Protein AF-A0A820VWC3-F1 (afdb_monomer_lite)

Foldseek 3Di:
DVVVVVVCVVPDDPPDDDDDDDDPPLQLAAALVLLLVLVVVVCVVVVHQADPPHGVVVVSVVSSVQSQADWDADPNDIDTRNHGHDPVDPSSVVSSVSSCVVVVVVVVVVVVVVD

Secondary structure (DSSP, 8-state):
-HHHHHHHHHH--TTPPP-----TTHHHHS-HHHHHHHHHHHHHHTT-SEETTEEHHHHHHHHHHHHHT-EEEETTEEEE--SS--TT-HHHHHHHHHHHHHHHHHHHHHHHHH-

pLDDT: mean 91.63, std 7.6, range [56.19, 97.81]

Radius of gyration: 18.84 Å; chains: 1; bounding box: 47×35×47 Å

Organism: NCBI:txid392030

Structure (mmCIF, N/CA/C/O backbone):
data_AF-A0A820VWC3-F1
#
_entry.id   AF-A0A820VWC3-F1
#
loop_
_atom_site.group_PDB
_atom_site.id
_atom_site.type_symbol
_atom_site.label_atom_id
_atom_site.label_alt_id
_atom_site.label_comp_id
_atom_site.label_asym_id
_atom_site.label_entity_id
_atom_site.label_seq_id
_atom_site.pdbx_PDB_ins_code
_atom_site.Cartn_x
_atom_site.Cartn_y
_atom_site.Cartn_z
_atom_site.occupancy
_atom_site.B_iso_or_equiv
_atom_site.auth_seq_id
_atom_site.auth_comp_id
_atom_site.auth_asym_id
_atom_site.auth_atom_id
_atom_site.pdbx_PDB_model_num
ATOM 1 N N . MET A 1 1 ? 0.876 7.056 -27.307 1.00 56.19 1 MET A N 1
ATOM 2 C CA . MET A 1 1 ? 1.039 6.022 -28.356 1.00 56.19 1 MET A CA 1
ATOM 3 C C . MET A 1 1 ? 2.299 6.211 -29.202 1.00 56.19 1 MET A C 1
ATOM 5 O O . MET A 1 1 ? 3.112 5.302 -29.174 1.00 56.19 1 MET A O 1
ATOM 9 N N . LYS A 1 2 ? 2.537 7.357 -29.870 1.00 59.84 2 LYS A N 1
ATOM 10 C CA . LYS A 1 2 ? 3.776 7.579 -30.661 1.00 59.84 2 LYS A CA 1
ATOM 11 C C . LYS A 1 2 ? 5.086 7.350 -29.885 1.00 59.84 2 LYS A C 1
ATOM 13 O O . LYS A 1 2 ? 5.956 6.649 -30.374 1.00 59.84 2 LYS A O 1
ATOM 18 N N . GLN A 1 3 ? 5.169 7.830 -28.643 1.00 72.31 3 GLN A N 1
ATOM 19 C CA . GLN A 1 3 ? 6.372 7.675 -27.809 1.00 72.31 3 GLN A CA 1
ATOM 20 C C . GLN A 1 3 ? 6.704 6.218 -27.443 1.00 72.31 3 GLN A C 1
ATOM 22 O O . GLN A 1 3 ? 7.870 5.867 -27.339 1.00 72.31 3 GLN A O 1
ATOM 27 N N . VAL A 1 4 ? 5.697 5.356 -27.264 1.00 75.75 4 VAL A N 1
ATOM 28 C CA . VAL A 1 4 ? 5.928 3.936 -26.935 1.00 75.75 4 VAL A CA 1
ATOM 29 C C . VAL A 1 4 ? 6.440 3.186 -28.162 1.00 75.75 4 VAL A C 1
ATOM 31 O O . VAL A 1 4 ? 7.335 2.357 -28.043 1.00 75.75 4 VAL A O 1
ATOM 34 N N . TYR A 1 5 ? 5.917 3.522 -29.343 1.00 76.25 5 TYR A N 1
ATOM 35 C CA . TYR A 1 5 ? 6.396 2.971 -30.607 1.00 76.25 5 TYR A CA 1
ATOM 36 C C . TYR A 1 5 ? 7.856 3.367 -30.872 1.00 76.25 5 TYR A C 1
ATOM 38 O O . TYR A 1 5 ? 8.693 2.493 -31.072 1.00 76.25 5 TYR A O 1
ATOM 46 N N . GLU A 1 6 ? 8.187 4.657 -30.772 1.00 83.38 6 GLU A N 1
ATOM 47 C CA . GLU A 1 6 ? 9.564 5.159 -30.935 1.00 83.38 6 GLU A CA 1
ATOM 48 C C . GLU A 1 6 ? 10.537 4.589 -29.890 1.00 83.38 6 GLU A C 1
ATOM 50 O O . GLU A 1 6 ? 11.698 4.323 -30.190 1.00 83.38 6 GLU A O 1
ATOM 55 N N . TRP A 1 7 ? 10.075 4.358 -28.658 1.00 84.50 7 TRP A N 1
ATOM 56 C CA . TRP A 1 7 ? 10.880 3.670 -27.652 1.00 84.50 7 TRP A CA 1
ATOM 57 C C . TRP A 1 7 ? 11.116 2.204 -28.041 1.00 84.50 7 TRP A C 1
ATOM 59 O O . TRP A 1 7 ? 12.238 1.710 -27.937 1.00 84.50 7 TRP A O 1
ATOM 69 N N . SER A 1 8 ? 10.086 1.516 -28.543 1.00 83.50 8 SER A N 1
ATOM 70 C CA . SER A 1 8 ? 10.167 0.089 -28.867 1.00 83.50 8 SER A CA 1
ATOM 71 C C . SER A 1 8 ? 11.172 -0.229 -29.975 1.00 83.50 8 SER A C 1
ATOM 73 O O . SER A 1 8 ? 11.884 -1.225 -29.865 1.00 83.50 8 SER A O 1
ATOM 75 N N . THR A 1 9 ? 11.313 0.646 -30.980 1.00 81.81 9 THR A N 1
ATOM 76 C CA . THR A 1 9 ? 12.218 0.420 -32.121 1.00 81.81 9 THR A CA 1
ATOM 77 C C . THR A 1 9 ? 13.690 0.347 -31.722 1.00 81.81 9 THR A C 1
ATOM 79 O O . THR A 1 9 ? 14.475 -0.263 -32.437 1.00 81.81 9 THR A O 1
ATOM 82 N N . ASN A 1 10 ? 14.067 0.954 -30.590 1.00 85.06 10 ASN A N 1
ATOM 83 C CA . ASN A 1 10 ? 15.453 0.994 -30.113 1.00 85.06 10 ASN A CA 1
ATOM 84 C C . ASN A 1 10 ? 15.713 0.103 -28.887 1.00 85.06 10 ASN A C 1
ATOM 86 O O . ASN A 1 10 ? 16.867 -0.057 -28.500 1.00 85.06 10 ASN A O 1
ATOM 90 N N . ASN A 1 11 ? 14.669 -0.432 -28.240 1.00 84.50 11 ASN A N 1
ATOM 91 C CA . ASN A 1 11 ? 14.794 -1.099 -26.935 1.00 84.50 11 ASN A CA 1
ATOM 92 C C . ASN A 1 11 ? 14.288 -2.549 -26.914 1.00 84.50 11 ASN A C 1
ATOM 94 O O . ASN A 1 11 ? 14.528 -3.248 -25.929 1.00 84.50 11 ASN A O 1
ATOM 98 N N . LEU A 1 12 ? 13.599 -3.017 -27.960 1.00 88.44 12 LEU A N 1
ATOM 99 C CA . LEU A 1 12 ? 13.106 -4.392 -28.038 1.00 88.44 12 LEU A CA 1
ATOM 100 C C . LEU A 1 12 ? 13.933 -5.216 -29.030 1.00 88.44 12 LEU A C 1
ATOM 102 O O . LEU A 1 12 ? 14.246 -4.763 -30.127 1.00 88.44 12 LEU A O 1
ATOM 106 N N . ARG A 1 13 ? 14.267 -6.444 -28.632 1.00 88.69 13 ARG A N 1
ATOM 107 C CA . ARG A 1 13 ? 14.838 -7.483 -29.506 1.00 88.69 13 ARG A CA 1
ATOM 108 C C . ARG A 1 13 ? 13.726 -8.274 -30.195 1.00 88.69 13 ARG A C 1
ATOM 110 O O . ARG A 1 13 ? 12.598 -8.269 -29.696 1.00 88.69 13 ARG A O 1
ATOM 117 N N . GLU A 1 14 ? 14.043 -8.991 -31.271 1.00 86.19 14 GLU A N 1
ATOM 118 C CA . GLU A 1 14 ? 13.072 -9.841 -31.981 1.00 86.19 14 GLU A CA 1
ATOM 119 C C . GLU A 1 14 ? 12.446 -10.907 -31.065 1.00 86.19 14 GLU A C 1
ATOM 121 O O . GLU A 1 14 ? 11.269 -11.226 -31.202 1.00 86.19 14 GLU A O 1
ATOM 126 N N . GLU A 1 15 ? 13.184 -11.390 -30.061 1.00 89.19 15 GLU A N 1
ATOM 127 C CA . GLU A 1 15 ? 12.711 -12.389 -29.094 1.00 89.19 15 GLU A CA 1
ATOM 128 C C . GLU A 1 15 ? 11.958 -11.776 -27.897 1.00 89.19 15 GLU A C 1
ATOM 130 O O . GLU A 1 15 ? 11.641 -12.472 -26.929 1.00 89.19 15 GLU A O 1
ATOM 135 N N . THR A 1 16 ? 11.686 -10.466 -27.915 1.00 86.12 16 THR A N 1
ATOM 136 C CA . THR A 1 16 ? 10.947 -9.807 -26.830 1.00 86.12 16 THR A CA 1
ATOM 137 C C . THR A 1 16 ? 9.499 -10.281 -26.819 1.00 86.12 16 THR A C 1
ATOM 139 O O . THR A 1 16 ? 8.742 -10.036 -27.756 1.00 86.12 16 THR A O 1
ATOM 142 N N . LEU A 1 17 ? 9.076 -10.872 -25.703 1.00 86.62 17 LEU A N 1
ATOM 143 C CA . LEU A 1 17 ? 7.680 -11.220 -25.462 1.00 86.62 17 LEU A CA 1
ATOM 144 C C . LEU A 1 17 ? 6.992 -10.125 -24.649 1.00 86.62 17 LEU A C 1
ATOM 146 O O . LEU A 1 17 ? 7.429 -9.782 -23.550 1.00 86.62 17 LEU A O 1
ATOM 150 N N . LEU A 1 18 ? 5.885 -9.602 -25.174 1.00 85.88 18 LEU A N 1
ATOM 151 C CA . LEU A 1 18 ? 4.991 -8.750 -24.400 1.00 85.88 18 LEU A CA 1
ATOM 152 C C . LEU A 1 18 ? 4.122 -9.633 -23.502 1.00 85.88 18 LEU A C 1
ATOM 154 O O . LEU A 1 18 ? 3.379 -10.483 -23.992 1.00 85.88 18 LEU A O 1
ATOM 158 N N . CYS A 1 19 ? 4.178 -9.403 -22.194 1.00 87.19 19 CYS A N 1
ATOM 159 C CA . CYS A 1 19 ? 3.288 -10.037 -21.232 1.00 87.19 19 CYS A CA 1
ATOM 160 C C . CYS A 1 19 ? 2.491 -8.984 -20.458 1.00 87.19 19 CYS A C 1
ATOM 162 O O . CYS A 1 19 ? 2.936 -7.854 -20.260 1.00 87.19 19 CYS A O 1
ATOM 164 N N . THR A 1 20 ? 1.291 -9.368 -20.029 1.00 91.44 20 THR A N 1
ATOM 165 C CA . THR A 1 20 ? 0.482 -8.590 -19.088 1.00 91.44 20 THR A CA 1
ATOM 166 C C . THR A 1 20 ? 0.229 -9.454 -17.865 1.00 91.44 20 THR A C 1
ATOM 168 O O . THR A 1 20 ? 0.002 -10.658 -17.983 1.00 91.44 20 THR A O 1
ATOM 171 N N . ILE A 1 21 ? 0.346 -8.849 -16.689 1.00 90.69 21 ILE A N 1
ATOM 172 C CA . ILE A 1 21 ? 0.143 -9.508 -15.403 1.00 90.69 21 ILE A CA 1
ATOM 173 C C . ILE A 1 21 ? -0.792 -8.603 -14.619 1.00 90.69 21 ILE A C 1
ATOM 175 O O . ILE A 1 21 ? -0.523 -7.409 -14.495 1.00 90.69 21 ILE A O 1
ATOM 179 N N . ASP A 1 22 ? -1.879 -9.173 -14.118 1.00 93.50 22 ASP A N 1
ATOM 180 C CA . ASP A 1 22 ? -2.864 -8.460 -13.316 1.00 93.50 22 ASP A CA 1
ATOM 181 C C . ASP A 1 22 ? -2.931 -9.053 -11.907 1.00 93.50 22 ASP A C 1
ATOM 183 O O . ASP A 1 22 ? -2.780 -10.265 -11.716 1.00 93.50 22 ASP A O 1
ATOM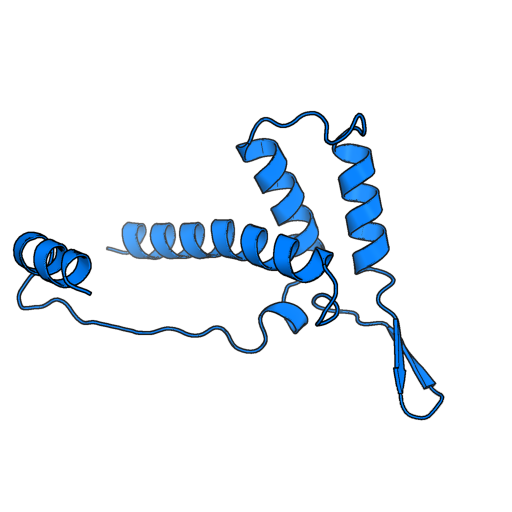 187 N N . ILE A 1 23 ? -3.131 -8.187 -10.914 1.00 92.56 23 ILE A N 1
ATOM 188 C CA . ILE A 1 23 ? -3.219 -8.592 -9.511 1.00 92.56 23 ILE A CA 1
ATOM 189 C C . ILE A 1 23 ? -4.679 -8.603 -9.103 1.00 92.56 23 ILE A C 1
ATOM 191 O O . ILE A 1 23 ? -5.310 -7.560 -8.935 1.00 92.56 23 ILE A O 1
ATOM 195 N N . VAL A 1 24 ? -5.177 -9.807 -8.851 1.00 93.62 24 VAL A N 1
ATOM 196 C CA . VAL A 1 24 ? -6.535 -10.021 -8.364 1.00 93.62 24 VAL A CA 1
ATOM 197 C C . VAL A 1 24 ? -6.691 -9.408 -6.971 1.00 93.62 24 VAL A C 1
ATOM 199 O O . VAL A 1 24 ? -5.888 -9.664 -6.071 1.00 93.62 24 VAL A O 1
ATOM 202 N N . ASP A 1 25 ? -7.750 -8.616 -6.793 1.00 93.50 25 ASP A N 1
ATOM 203 C CA . ASP A 1 25 ? -8.225 -8.146 -5.488 1.00 93.50 25 ASP A CA 1
ATOM 204 C C . ASP A 1 25 ? -7.179 -7.403 -4.640 1.00 93.50 25 ASP A C 1
ATOM 206 O O . ASP A 1 25 ? -7.163 -7.509 -3.410 1.00 93.50 25 ASP A O 1
ATOM 210 N N . LEU A 1 26 ? -6.307 -6.610 -5.278 1.00 94.31 26 LEU A N 1
ATOM 211 C CA . LEU A 1 26 ? -5.184 -5.940 -4.609 1.00 94.31 26 LEU A CA 1
ATOM 212 C C . LEU A 1 26 ? -5.588 -5.284 -3.275 1.00 94.31 26 LEU A C 1
ATOM 214 O O . LEU A 1 26 ? -4.981 -5.541 -2.237 1.00 94.31 26 LEU A O 1
ATOM 218 N N . TYR A 1 27 ? -6.646 -4.473 -3.265 1.00 93.56 27 TYR A N 1
ATOM 219 C CA . TYR A 1 27 ? -7.034 -3.702 -2.078 1.00 93.56 27 TYR A CA 1
ATOM 220 C C . TYR A 1 27 ? -7.497 -4.573 -0.912 1.00 93.56 27 TYR A C 1
ATOM 222 O O . TYR A 1 27 ? -7.127 -4.307 0.233 1.00 93.56 27 TYR A O 1
ATOM 230 N N . THR A 1 28 ? -8.276 -5.616 -1.181 1.00 92.06 28 THR A N 1
ATOM 231 C CA . THR A 1 28 ? -8.831 -6.508 -0.154 1.00 92.06 28 THR A CA 1
ATOM 232 C C . THR A 1 28 ? -7.837 -7.590 0.270 1.00 92.06 28 THR A C 1
ATOM 234 O O . THR A 1 28 ? -7.994 -8.174 1.343 1.00 92.06 28 THR A O 1
ATOM 237 N N . MET A 1 29 ? -6.766 -7.807 -0.503 1.00 94.06 29 MET A N 1
ATOM 238 C CA . MET A 1 29 ? -5.787 -8.866 -0.251 1.00 94.06 29 MET A CA 1
ATOM 239 C C . MET A 1 29 ? -4.438 -8.394 0.298 1.00 94.06 29 MET A C 1
ATOM 241 O O . MET A 1 29 ? -3.659 -9.245 0.746 1.00 94.06 29 MET A O 1
ATOM 245 N N . ILE A 1 30 ? -4.155 -7.089 0.363 1.00 93.94 30 ILE A N 1
ATOM 246 C CA . ILE A 1 30 ? -2.921 -6.591 0.999 1.00 93.94 30 ILE A CA 1
ATOM 247 C C . ILE A 1 30 ? -2.857 -7.031 2.474 1.00 93.94 30 ILE A C 1
ATOM 249 O O . ILE A 1 30 ? -3.754 -6.718 3.263 1.00 93.94 30 ILE A O 1
ATOM 253 N N . PRO A 1 31 ? -1.793 -7.727 2.903 1.00 94.81 31 PRO A N 1
ATOM 254 C CA . PRO A 1 31 ? -1.580 -8.010 4.316 1.00 94.81 31 PRO A CA 1
ATOM 255 C C . PRO A 1 31 ? -1.448 -6.700 5.111 1.00 94.81 31 PRO A C 1
ATOM 257 O O . PRO A 1 31 ? -0.634 -5.837 4.782 1.00 94.81 31 PRO A O 1
ATOM 260 N N . GLN A 1 32 ? -2.290 -6.497 6.130 1.00 94.19 32 GLN A N 1
ATOM 261 C CA . GLN A 1 32 ? -2.435 -5.180 6.772 1.00 94.19 32 GLN A CA 1
ATOM 262 C C . GLN A 1 32 ? -1.142 -4.690 7.435 1.00 94.19 32 GLN A C 1
ATOM 264 O O . GLN A 1 32 ? -0.826 -3.503 7.372 1.00 94.19 32 GLN A O 1
ATOM 269 N N . THR A 1 33 ? -0.396 -5.590 8.079 1.00 95.38 33 THR A N 1
ATOM 270 C CA . THR A 1 33 ? 0.860 -5.246 8.762 1.00 95.38 33 THR A CA 1
ATOM 271 C C . THR A 1 33 ? 1.912 -4.798 7.751 1.00 95.38 33 THR A C 1
ATOM 273 O O . THR A 1 33 ? 2.584 -3.786 7.943 1.00 95.38 33 THR A O 1
ATOM 276 N N . GLU A 1 34 ? 2.011 -5.518 6.645 1.00 95.81 34 GLU A N 1
ATOM 277 C CA . GLU A 1 34 ? 2.950 -5.292 5.562 1.00 95.81 34 GLU A CA 1
ATOM 278 C C . GLU A 1 34 ? 2.574 -4.044 4.764 1.00 95.81 34 GLU A C 1
ATOM 280 O O . GLU A 1 34 ? 3.463 -3.296 4.368 1.00 95.81 34 GLU A O 1
ATOM 285 N N . GLY A 1 35 ? 1.280 -3.760 4.600 1.00 96.31 35 GLY A N 1
ATOM 286 C CA . GLY A 1 35 ? 0.789 -2.509 4.027 1.00 96.31 35 GLY A CA 1
ATOM 287 C C . GLY A 1 35 ? 1.188 -1.289 4.865 1.00 96.31 35 GLY A C 1
ATOM 288 O O . GLY A 1 35 ? 1.731 -0.320 4.337 1.00 96.31 35 GLY A O 1
ATOM 289 N N . VAL A 1 36 ? 1.012 -1.352 6.191 1.00 97.06 36 VA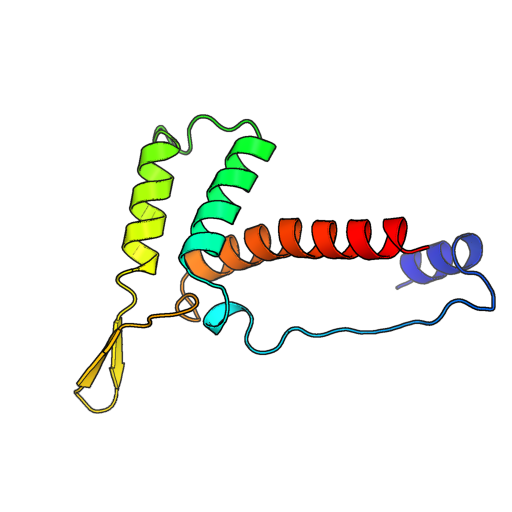L A N 1
ATOM 290 C CA . VAL A 1 36 ? 1.479 -0.293 7.109 1.00 97.06 36 VAL A CA 1
ATOM 291 C C . VAL A 1 36 ? 3.005 -0.154 7.046 1.00 97.06 36 VAL A C 1
ATOM 293 O O . VAL A 1 36 ? 3.532 0.960 6.999 1.00 97.06 36 VAL A O 1
ATOM 296 N N . LEU A 1 37 ? 3.728 -1.277 7.014 1.00 97.19 37 LEU A N 1
ATOM 297 C CA . LEU A 1 37 ? 5.184 -1.279 6.895 1.00 97.19 37 LEU A CA 1
ATOM 298 C C . LEU A 1 37 ? 5.647 -0.695 5.555 1.00 97.19 37 LEU A C 1
ATOM 300 O O . LEU A 1 37 ? 6.669 -0.015 5.523 1.00 97.19 37 LEU A O 1
ATOM 304 N N . ALA A 1 38 ? 4.911 -0.923 4.468 1.00 97.75 38 ALA A N 1
ATOM 305 C CA . ALA A 1 38 ? 5.212 -0.352 3.163 1.00 97.75 38 ALA A CA 1
ATOM 306 C C . ALA A 1 38 ? 5.109 1.176 3.180 1.00 97.75 38 ALA A C 1
ATOM 308 O O . ALA A 1 38 ? 5.995 1.839 2.649 1.00 97.75 38 ALA A O 1
ATOM 309 N N . ILE A 1 39 ? 4.106 1.746 3.861 1.00 97.56 39 ILE A N 1
ATOM 310 C CA . ILE A 1 39 ? 4.050 3.200 4.074 1.00 97.56 39 ILE A CA 1
ATOM 311 C C . ILE A 1 39 ? 5.274 3.675 4.855 1.00 97.56 39 ILE A C 1
ATOM 313 O O . ILE A 1 39 ? 5.926 4.624 4.434 1.00 97.56 39 ILE A O 1
ATOM 317 N N . LYS A 1 40 ? 5.624 3.007 5.962 1.00 97.31 40 LYS A N 1
ATOM 318 C CA . LYS A 1 40 ? 6.811 3.379 6.746 1.00 97.31 40 LYS A CA 1
ATOM 319 C C . LYS A 1 40 ? 8.072 3.373 5.876 1.00 97.31 40 LYS A C 1
ATOM 321 O O . LYS A 1 40 ? 8.783 4.368 5.839 1.00 97.31 40 LYS A O 1
ATOM 326 N N . LYS A 1 41 ? 8.291 2.294 5.118 1.00 97.62 41 LYS A N 1
ATOM 327 C CA . LYS A 1 41 ? 9.413 2.170 4.177 1.00 97.62 41 LYS A CA 1
ATOM 328 C C . LYS A 1 41 ? 9.400 3.261 3.111 1.00 97.62 41 LYS A C 1
ATOM 330 O O . LYS A 1 41 ? 10.465 3.729 2.736 1.00 97.62 41 LYS A O 1
ATOM 335 N N . MET A 1 42 ? 8.227 3.655 2.616 1.00 97.81 42 MET A N 1
ATOM 336 C CA . MET A 1 42 ? 8.112 4.743 1.644 1.00 97.81 42 MET A CA 1
ATOM 337 C C . MET A 1 42 ? 8.512 6.082 2.263 1.00 97.81 42 MET A C 1
ATOM 339 O O . MET A 1 42 ? 9.260 6.835 1.655 1.00 97.81 42 MET A O 1
ATOM 343 N N . LEU A 1 43 ? 8.053 6.368 3.480 1.00 96.88 43 LEU A N 1
ATOM 344 C CA . LEU A 1 43 ? 8.407 7.597 4.190 1.00 96.88 43 LEU A CA 1
ATOM 345 C C . LEU A 1 43 ? 9.909 7.659 4.489 1.00 96.88 43 LEU A C 1
ATOM 347 O O . LEU A 1 43 ? 10.514 8.707 4.282 1.00 96.88 43 LEU A O 1
ATOM 351 N N . ASP A 1 44 ? 10.507 6.529 4.880 1.00 96.44 44 ASP A N 1
ATOM 352 C CA . ASP A 1 44 ? 11.955 6.398 5.063 1.00 96.44 44 ASP A CA 1
ATOM 353 C C . ASP A 1 44 ? 12.705 6.581 3.725 1.00 96.44 44 ASP A C 1
ATOM 355 O O . ASP A 1 44 ? 13.695 7.303 3.669 1.00 96.44 44 ASP A O 1
ATOM 359 N N . TYR A 1 45 ? 12.212 5.983 2.630 1.00 96.88 45 TYR A N 1
ATOM 360 C CA . TYR A 1 45 ? 12.779 6.107 1.276 1.00 96.88 45 TYR A CA 1
ATOM 361 C C . TYR A 1 45 ? 12.733 7.542 0.730 1.00 96.88 45 TYR A C 1
ATOM 363 O O . TYR A 1 45 ? 13.611 7.939 -0.028 1.00 96.88 45 TYR A O 1
ATOM 371 N N . LEU A 1 46 ? 11.717 8.314 1.117 1.00 96.81 46 LEU A N 1
ATOM 372 C CA . LEU A 1 46 ? 11.577 9.734 0.786 1.00 96.81 46 LEU A CA 1
ATOM 373 C C . LEU A 1 46 ? 12.281 10.655 1.798 1.00 96.81 46 LEU A C 1
ATOM 375 O O . LEU A 1 46 ? 12.157 11.874 1.695 1.00 96.81 46 LEU A O 1
ATOM 379 N N . GLU A 1 47 ? 12.970 10.085 2.792 1.00 97.06 47 GLU A N 1
ATOM 380 C CA . GLU A 1 47 ? 13.680 10.801 3.858 1.00 97.06 47 GLU A CA 1
ATOM 381 C C . GLU A 1 47 ? 12.785 11.780 4.654 1.00 97.06 47 GLU A C 1
ATOM 383 O O . GLU A 1 47 ? 13.238 12.792 5.201 1.00 97.06 47 GLU A O 1
ATOM 388 N N . LEU A 1 48 ? 11.487 11.472 4.760 1.00 96.19 48 LEU A N 1
ATOM 389 C CA . LEU A 1 48 ? 10.508 12.313 5.445 1.00 96.19 48 LEU A CA 1
ATOM 390 C C . LEU A 1 48 ? 10.500 12.042 6.950 1.00 96.19 48 LEU A C 1
ATOM 392 O O . LEU A 1 48 ? 10.266 10.926 7.403 1.00 96.19 48 LEU A O 1
ATOM 396 N N . LYS A 1 49 ? 10.668 13.101 7.749 1.00 93.44 49 LYS A N 1
ATOM 397 C CA . LYS A 1 49 ? 10.608 13.027 9.225 1.00 93.44 49 LYS A CA 1
ATOM 398 C C . LYS A 1 49 ? 9.247 13.425 9.807 1.00 93.44 49 LYS A C 1
ATOM 400 O O . LYS A 1 49 ? 8.902 13.023 10.921 1.00 93.44 49 LYS A O 1
ATOM 405 N N . GLN A 1 50 ? 8.461 14.193 9.056 1.00 95.88 50 GLN A N 1
ATOM 406 C CA . GLN A 1 50 ? 7.123 14.637 9.442 1.00 95.88 50 GLN A CA 1
ATOM 407 C C . GLN A 1 50 ? 6.261 14.954 8.216 1.00 95.88 50 GLN A C 1
ATOM 409 O O . GLN A 1 50 ? 6.792 15.293 7.160 1.00 95.88 50 GLN A O 1
ATOM 414 N N . ILE A 1 51 ? 4.937 14.909 8.374 1.00 94.19 51 ILE A N 1
ATOM 415 C CA . ILE A 1 51 ? 3.967 15.363 7.366 1.00 94.19 51 ILE A CA 1
ATOM 416 C C . ILE A 1 51 ? 2.946 16.251 8.070 1.00 94.19 51 ILE A C 1
ATOM 418 O O . ILE A 1 51 ? 2.387 15.857 9.090 1.00 94.19 51 ILE A O 1
ATOM 422 N N . GLY A 1 52 ? 2.729 17.468 7.562 1.00 92.19 52 GLY A N 1
ATOM 423 C CA . GLY A 1 52 ? 1.773 18.408 8.163 1.00 92.19 52 GLY A CA 1
ATOM 424 C C . GLY A 1 52 ? 2.056 18.724 9.639 1.00 92.19 52 GLY A C 1
ATOM 425 O O . GLY A 1 52 ? 1.127 18.900 10.416 1.00 92.19 52 GLY A O 1
ATOM 426 N N . GLY A 1 53 ? 3.330 18.714 10.052 1.00 94.81 53 GLY A N 1
ATOM 427 C CA . GLY A 1 53 ? 3.746 18.916 11.447 1.00 94.81 53 GLY A CA 1
ATOM 428 C C . GLY A 1 53 ? 3.626 17.683 12.355 1.00 94.81 53 GLY A C 1
ATOM 429 O O . GLY A 1 53 ? 4.068 17.727 13.501 1.00 94.81 53 GLY A O 1
ATOM 430 N N . LEU A 1 54 ? 3.087 16.562 11.864 1.00 96.81 54 LEU A N 1
ATOM 431 C CA . LEU A 1 54 ? 3.015 15.304 12.608 1.00 96.81 54 LEU A CA 1
ATOM 432 C C . LEU A 1 54 ? 4.250 14.441 12.346 1.00 96.81 54 LEU A C 1
ATOM 434 O O . LEU A 1 54 ? 4.599 14.176 11.196 1.00 96.81 54 LEU A O 1
ATOM 438 N N . LYS A 1 55 ? 4.876 13.940 13.417 1.00 97.25 55 LYS A N 1
ATOM 439 C CA . LYS A 1 55 ? 5.968 12.958 13.324 1.00 97.25 55 LYS A CA 1
ATOM 440 C C . LYS A 1 55 ? 5.493 11.689 12.612 1.00 97.25 55 LYS A C 1
ATOM 442 O O . LYS A 1 55 ? 4.375 11.228 12.861 1.00 97.25 55 LYS A O 1
ATOM 447 N N . ILE A 1 56 ? 6.367 11.071 11.812 1.00 96.50 56 ILE A N 1
ATOM 448 C CA . ILE A 1 56 ? 6.044 9.828 11.086 1.00 96.50 56 ILE A CA 1
ATOM 449 C C . ILE A 1 56 ? 5.513 8.732 12.016 1.00 96.50 56 ILE A C 1
ATOM 451 O O . ILE A 1 56 ? 4.542 8.063 11.684 1.00 96.50 56 ILE A O 1
ATOM 455 N N . GLU A 1 57 ? 6.077 8.582 13.211 1.00 96.12 57 GLU A N 1
ATOM 456 C CA . GLU A 1 57 ? 5.630 7.589 14.199 1.00 96.12 57 GLU A CA 1
ATOM 457 C C . GLU A 1 57 ? 4.141 7.726 14.551 1.00 96.12 57 GLU A C 1
ATOM 459 O O . GLU A 1 57 ? 3.434 6.726 14.690 1.00 96.12 57 GLU A O 1
ATOM 464 N N . ILE A 1 58 ? 3.646 8.964 14.659 1.00 97.38 58 ILE A N 1
ATOM 465 C CA . ILE A 1 58 ? 2.235 9.251 14.935 1.00 97.38 58 ILE A CA 1
ATOM 466 C C . ILE A 1 58 ? 1.391 8.872 13.718 1.00 97.38 58 ILE A C 1
ATOM 468 O O . ILE A 1 58 ? 0.384 8.182 13.863 1.00 97.38 58 ILE A O 1
ATOM 472 N N . ILE A 1 59 ? 1.833 9.252 12.519 1.00 96.69 59 ILE A N 1
ATOM 473 C CA . ILE A 1 59 ? 1.146 8.932 11.262 1.00 96.69 59 ILE A CA 1
ATOM 474 C C . ILE A 1 59 ? 1.021 7.415 11.093 1.00 96.69 59 ILE A C 1
ATOM 476 O O . ILE A 1 59 ? -0.070 6.913 10.841 1.00 96.69 59 ILE A O 1
ATOM 480 N N . ILE A 1 60 ? 2.097 6.661 11.318 1.00 97.44 60 ILE A N 1
ATOM 481 C CA . ILE A 1 60 ? 2.083 5.195 11.234 1.00 97.44 60 ILE A CA 1
ATOM 482 C C . ILE A 1 60 ? 1.120 4.581 12.257 1.00 97.44 60 ILE A C 1
ATOM 484 O O . ILE A 1 60 ? 0.399 3.635 11.928 1.00 97.44 60 ILE A O 1
ATOM 488 N N . ARG A 1 61 ? 1.050 5.123 13.481 1.00 97.50 61 ARG A N 1
ATOM 489 C CA . ARG A 1 61 ? 0.066 4.680 14.484 1.00 97.50 61 ARG A CA 1
ATOM 490 C C . ARG A 1 61 ? -1.372 4.940 14.029 1.00 97.50 61 ARG A C 1
ATOM 492 O O . ARG A 1 61 ? -2.205 4.0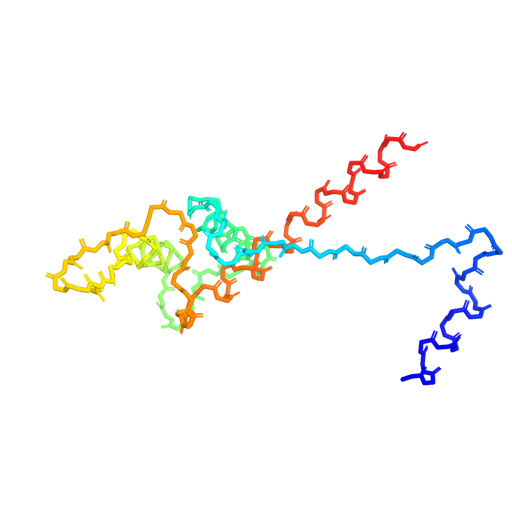52 14.194 1.00 97.50 61 ARG A O 1
ATOM 499 N N . LEU A 1 62 ? -1.650 6.102 13.434 1.00 96.56 62 LEU A N 1
ATOM 500 C CA . LEU A 1 62 ? -2.973 6.443 12.896 1.00 96.56 62 LEU A CA 1
ATOM 501 C C . LEU A 1 62 ? -3.356 5.542 11.717 1.00 96.56 62 LEU A C 1
ATOM 503 O O . LEU A 1 62 ? -4.457 5.004 11.688 1.00 96.56 62 LEU A O 1
ATOM 507 N N . ILE A 1 63 ? -2.430 5.297 10.790 1.00 96.12 63 ILE A N 1
ATOM 508 C CA . ILE A 1 63 ? -2.636 4.382 9.660 1.00 96.12 63 ILE A CA 1
ATOM 509 C C . ILE A 1 63 ? -2.942 2.972 10.168 1.00 96.12 63 ILE A C 1
ATOM 511 O O . ILE A 1 63 ? -3.909 2.353 9.728 1.00 96.12 63 ILE A O 1
ATOM 515 N N . ARG A 1 64 ? -2.166 2.469 11.138 1.00 96.06 64 ARG A N 1
ATOM 516 C CA . ARG A 1 64 ? -2.430 1.165 11.763 1.00 96.06 64 ARG A CA 1
ATOM 517 C C . ARG A 1 64 ? -3.804 1.129 12.430 1.00 96.06 64 ARG A C 1
ATOM 519 O O . ARG A 1 64 ? -4.485 0.111 12.328 1.00 96.06 64 ARG A O 1
ATOM 526 N N . PHE A 1 65 ? -4.200 2.208 13.103 1.00 95.44 65 PHE A N 1
ATOM 527 C CA . PHE A 1 65 ? -5.514 2.316 13.728 1.00 95.44 65 PHE A CA 1
ATOM 528 C C . PHE A 1 65 ? -6.634 2.220 12.689 1.00 95.44 65 PHE A C 1
ATOM 530 O O . PHE A 1 65 ? -7.513 1.378 12.850 1.00 95.44 65 PHE A O 1
ATOM 537 N N . VAL A 1 66 ? -6.569 2.997 11.605 1.00 93.81 66 VAL A N 1
ATOM 538 C CA . VAL A 1 66 ? -7.561 2.940 10.518 1.00 93.81 66 VAL A CA 1
ATOM 539 C C . VAL A 1 66 ? -7.614 1.537 9.912 1.00 93.81 66 VAL A C 1
ATOM 541 O O . VAL A 1 66 ? -8.687 0.955 9.803 1.00 93.81 66 VAL A O 1
ATOM 544 N N . MET A 1 67 ? -6.459 0.939 9.608 1.00 92.75 67 MET A N 1
ATOM 545 C CA . MET A 1 67 ? -6.402 -0.397 9.007 1.00 92.75 67 MET A CA 1
ATOM 546 C C . MET A 1 67 ? -7.006 -1.489 9.895 1.00 92.75 67 MET A C 1
ATOM 548 O O . MET A 1 67 ? -7.626 -2.413 9.378 1.00 92.75 67 MET A O 1
ATOM 552 N N . LYS A 1 68 ? -6.846 -1.387 11.220 1.00 93.19 68 LYS A N 1
ATOM 553 C CA . LYS A 1 68 ? -7.386 -2.364 12.178 1.00 93.19 68 LYS A CA 1
ATOM 554 C C . LYS A 1 68 ? -8.848 -2.1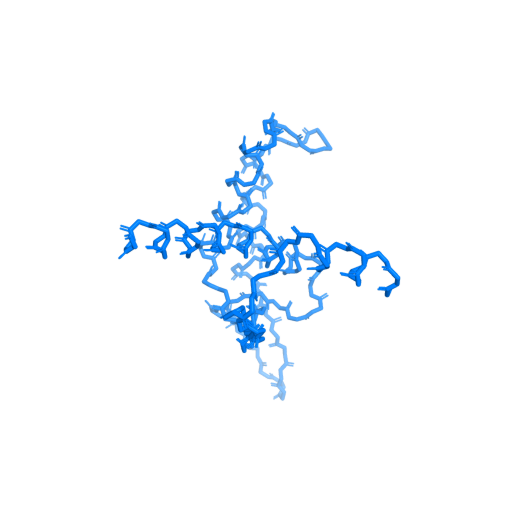40 12.549 1.00 93.19 68 LYS A C 1
ATOM 556 O O . LYS A 1 68 ? -9.440 -3.032 13.142 1.00 93.19 68 LYS A O 1
ATOM 561 N N . ASN A 1 69 ? -9.415 -0.988 12.203 1.00 92.75 69 ASN A N 1
ATOM 562 C CA . ASN A 1 69 ? -10.785 -0.613 12.543 1.00 92.75 69 ASN A CA 1
ATOM 563 C C . ASN A 1 69 ? -11.624 -0.345 11.284 1.00 92.75 69 ASN A C 1
ATOM 565 O O . ASN A 1 69 ? -12.444 0.570 11.257 1.00 92.75 69 ASN A O 1
ATOM 569 N N . ASN A 1 70 ? -11.416 -1.148 10.238 1.00 89.75 70 ASN A N 1
ATOM 570 C CA . ASN A 1 70 ? -12.257 -1.148 9.046 1.00 89.75 70 ASN A CA 1
ATOM 571 C C . ASN A 1 70 ? -13.488 -2.029 9.295 1.00 89.75 70 ASN A C 1
ATOM 573 O O . ASN A 1 70 ? -13.407 -3.254 9.179 1.00 89.75 70 ASN A O 1
ATOM 577 N N . TYR A 1 71 ? -14.610 -1.400 9.646 1.00 92.44 71 TYR A N 1
ATOM 578 C CA . TYR A 1 71 ? -15.885 -2.074 9.882 1.00 92.44 71 TYR A CA 1
ATOM 579 C C . TYR A 1 71 ? -16.892 -1.780 8.770 1.00 92.44 71 TYR A C 1
ATOM 581 O O . TYR A 1 71 ? -16.968 -0.654 8.280 1.00 92.44 71 TYR A O 1
ATOM 589 N N . PHE A 1 72 ? -17.704 -2.776 8.426 1.00 91.44 72 PHE A N 1
ATOM 590 C CA . PHE A 1 72 ? -18.780 -2.664 7.442 1.00 91.44 72 PHE A CA 1
ATOM 591 C C . PHE A 1 72 ? -20.074 -3.214 8.021 1.00 91.44 72 PHE A C 1
ATOM 593 O O . PHE A 1 72 ? -20.056 -4.193 8.764 1.00 91.44 72 PHE A O 1
ATOM 600 N N . LEU A 1 73 ? -21.189 -2.581 7.666 1.00 94.75 73 LEU A N 1
ATOM 601 C CA . LEU A 1 73 ? -22.528 -3.041 8.004 1.00 94.75 73 LEU A CA 1
ATOM 602 C C . LEU A 1 73 ? -23.122 -3.739 6.782 1.00 94.75 73 LEU A C 1
ATOM 604 O O . LEU A 1 73 ? -23.243 -3.127 5.722 1.00 94.75 73 LEU A O 1
ATOM 608 N N . TYR A 1 74 ? -23.513 -4.996 6.941 1.00 94.12 74 TYR A N 1
ATOM 609 C CA . TYR A 1 74 ? -24.218 -5.754 5.914 1.00 94.12 74 TYR A CA 1
ATOM 610 C C . TYR A 1 74 ? -25.338 -6.555 6.573 1.00 94.12 74 TYR A C 1
ATOM 612 O O . TYR A 1 74 ? -25.111 -7.206 7.588 1.00 94.12 74 TYR A O 1
ATOM 620 N N . GLU A 1 75 ? -26.561 -6.424 6.055 1.00 96.69 75 GLU A N 1
ATOM 621 C CA . GLU A 1 75 ? -27.765 -7.087 6.591 1.00 96.69 75 GLU A CA 1
ATOM 622 C C . GLU A 1 75 ? -27.956 -6.921 8.114 1.00 96.69 75 GLU A C 1
ATOM 624 O O . GLU A 1 75 ? -28.346 -7.837 8.834 1.00 96.69 75 GLU A O 1
ATOM 629 N N . GLY A 1 76 ? -27.661 -5.724 8.633 1.00 96.94 76 GLY A N 1
ATOM 630 C CA . GLY A 1 76 ? -27.799 -5.417 10.061 1.00 96.94 76 GLY A CA 1
ATOM 631 C C . GLY A 1 76 ? -26.691 -5.991 10.953 1.00 96.94 76 GLY A C 1
ATOM 632 O O . GLY A 1 76 ? -26.754 -5.819 12.168 1.00 96.94 76 GLY A O 1
ATOM 633 N N . GLN A 1 77 ? -25.673 -6.634 10.377 1.00 97.75 77 GLN A N 1
ATOM 634 C CA . GLN A 1 77 ? -24.527 -7.193 11.092 1.00 97.75 77 GLN A CA 1
ATOM 635 C C . GLN A 1 77 ? -23.242 -6.416 10.791 1.00 97.75 77 GLN A C 1
ATOM 637 O O . GLN A 1 77 ? -22.984 -6.012 9.655 1.00 97.75 77 GLN A O 1
ATOM 642 N N . TYR A 1 78 ? -22.426 -6.208 11.826 1.00 96.31 78 TYR A N 1
ATOM 643 C CA . TYR A 1 78 ? -21.125 -5.555 11.701 1.00 96.31 78 TYR A CA 1
ATOM 644 C C . TYR A 1 78 ? -20.021 -6.579 11.443 1.00 96.31 78 TYR A C 1
ATOM 646 O O . TYR A 1 78 ? -19.861 -7.543 12.189 1.00 96.31 78 TYR A O 1
ATOM 654 N N . TYR A 1 79 ? -19.201 -6.308 10.434 1.00 94.56 79 TYR A N 1
ATOM 655 C CA . TYR A 1 79 ? -18.055 -7.125 10.054 1.00 94.56 79 TYR A CA 1
ATOM 656 C C . TYR A 1 79 ? -16.779 -6.304 10.151 1.00 94.56 79 TYR A C 1
ATOM 658 O O . TYR A 1 79 ? -16.727 -5.179 9.661 1.00 94.56 79 TYR A O 1
ATOM 666 N N . CYS A 1 80 ? -15.741 -6.874 10.759 1.00 93.81 80 CYS A N 1
ATOM 667 C CA . CYS A 1 80 ? -14.407 -6.285 10.773 1.00 93.81 80 CYS A CA 1
ATOM 668 C C . CYS A 1 80 ? -13.560 -6.914 9.669 1.00 93.81 80 CYS A C 1
ATOM 670 O O . CYS A 1 80 ? -13.403 -8.136 9.610 1.00 93.81 80 CYS A O 1
ATOM 672 N N . GLN A 1 81 ? -12.988 -6.084 8.805 1.00 91.56 81 GLN A N 1
ATOM 673 C CA . GLN A 1 81 ? -12.105 -6.553 7.752 1.00 91.56 81 GLN A CA 1
ATOM 674 C C . GLN A 1 81 ? -10.711 -6.859 8.318 1.00 91.56 81 GLN A C 1
ATOM 676 O O . GLN A 1 81 ? -9.967 -5.978 8.750 1.00 91.56 81 GLN A O 1
ATOM 681 N N . ILE A 1 82 ? -10.350 -8.142 8.282 1.00 92.38 82 ILE A N 1
ATOM 682 C CA . ILE A 1 82 ? -9.106 -8.671 8.865 1.00 92.38 82 ILE A CA 1
ATOM 683 C C . ILE A 1 82 ? -7.901 -8.628 7.910 1.00 92.38 82 ILE A C 1
ATOM 685 O O . ILE A 1 82 ? -6.757 -8.770 8.345 1.00 92.38 82 ILE A O 1
ATOM 689 N N . ARG A 1 83 ? -8.147 -8.433 6.610 1.00 92.75 83 ARG A N 1
ATOM 690 C CA . ARG A 1 83 ? -7.143 -8.403 5.536 1.00 92.75 83 ARG A CA 1
ATOM 691 C C . ARG A 1 83 ? -7.465 -7.286 4.549 1.00 92.75 83 ARG A C 1
ATOM 693 O O . ARG A 1 83 ? -8.630 -6.971 4.346 1.00 92.75 83 ARG A O 1
ATOM 700 N N . GLY A 1 84 ? -6.446 -6.680 3.950 1.00 92.25 84 GLY A N 1
ATOM 701 C CA . GLY A 1 84 ? -6.622 -5.568 3.024 1.00 92.25 84 GLY A CA 1
ATOM 702 C C . GLY A 1 84 ? -7.099 -4.289 3.702 1.00 92.25 84 GLY A C 1
ATOM 703 O O . GLY A 1 84 ? -7.190 -4.198 4.932 1.00 92.25 84 GLY A O 1
ATOM 704 N N . GLY A 1 85 ? -7.400 -3.302 2.868 1.00 92.50 85 GLY A N 1
ATOM 705 C CA . GLY A 1 85 ? -8.093 -2.077 3.243 1.00 92.50 85 GLY A CA 1
ATOM 706 C C . GLY A 1 85 ? -9.483 -2.008 2.616 1.00 92.50 85 GLY A C 1
ATOM 707 O O . GLY A 1 85 ? -9.781 -2.690 1.632 1.00 92.50 85 GLY A O 1
ATOM 708 N N . ALA A 1 86 ? -10.341 -1.175 3.199 1.00 90.69 86 ALA A N 1
ATOM 709 C CA . ALA A 1 86 ? -11.667 -0.908 2.665 1.00 90.69 86 ALA A CA 1
ATOM 710 C C . ALA A 1 86 ? -11.583 -0.353 1.238 1.00 90.69 86 ALA A C 1
ATOM 712 O O . ALA A 1 86 ? -10.841 0.608 0.994 1.00 90.69 86 ALA A O 1
ATOM 713 N N . MET A 1 87 ? -12.351 -0.918 0.302 1.00 87.31 87 MET A N 1
ATOM 714 C CA . MET A 1 87 ? -12.515 -0.296 -1.013 1.00 87.31 87 MET A CA 1
ATOM 715 C C . MET A 1 87 ? -13.188 1.072 -0.847 1.00 87.31 87 MET A C 1
ATOM 717 O O . MET A 1 87 ? -14.105 1.230 -0.046 1.00 87.31 87 MET A O 1
ATOM 721 N N . GLY A 1 88 ? -12.687 2.081 -1.561 1.00 85.19 88 GLY A N 1
ATOM 722 C CA . GLY A 1 88 ? -13.146 3.468 -1.431 1.00 85.19 88 GLY A CA 1
ATOM 723 C C . GLY A 1 88 ? -12.528 4.252 -0.266 1.00 85.19 88 GLY A C 1
ATOM 724 O O . GLY A 1 88 ? -12.693 5.468 -0.211 1.00 85.19 88 GLY A O 1
ATOM 725 N N . SER A 1 89 ? -11.764 3.616 0.632 1.00 89.88 89 SER A N 1
ATOM 726 C CA . SER A 1 89 ? -10.991 4.359 1.634 1.00 89.88 89 SER A CA 1
ATOM 727 C C . SER A 1 89 ? -9.824 5.104 0.970 1.00 89.88 89 SER A C 1
ATOM 729 O O . SER A 1 89 ? -9.022 4.469 0.274 1.00 89.88 89 SER A O 1
ATOM 731 N N . PRO A 1 90 ? -9.652 6.418 1.231 1.00 89.69 90 PRO A N 1
ATOM 732 C CA . PRO A 1 90 ? -8.518 7.188 0.715 1.00 89.69 90 PRO A CA 1
ATOM 733 C C . PRO A 1 90 ? -7.155 6.610 1.123 1.00 89.69 90 PRO A C 1
ATOM 735 O O . PRO A 1 90 ? -6.162 6.766 0.413 1.00 89.69 90 PRO A O 1
ATOM 738 N N . LEU A 1 91 ? -7.096 5.920 2.267 1.00 93.88 91 LEU A N 1
ATOM 739 C CA . LEU A 1 91 ? -5.862 5.324 2.767 1.00 93.88 91 LEU A CA 1
ATOM 740 C C . LEU A 1 91 ? -5.473 4.053 1.998 1.00 93.88 91 LEU A C 1
ATOM 742 O O . LEU A 1 91 ? -4.284 3.812 1.787 1.00 93.88 91 LEU A O 1
ATOM 746 N N . THR A 1 92 ? -6.453 3.251 1.571 1.00 94.56 92 THR A N 1
ATOM 747 C CA . THR A 1 92 ? -6.202 1.953 0.928 1.00 94.56 92 THR A CA 1
ATOM 748 C C . THR A 1 92 ? -5.415 2.110 -0.368 1.00 94.56 92 THR A C 1
ATOM 750 O O . THR A 1 92 ? -4.451 1.377 -0.573 1.00 94.56 92 THR A O 1
ATOM 753 N N . LEU A 1 93 ? -5.756 3.103 -1.199 1.00 94.94 93 LEU A N 1
ATOM 754 C CA . LEU A 1 93 ? -5.018 3.412 -2.430 1.00 94.94 93 LEU A CA 1
ATOM 755 C C . LEU A 1 93 ? -3.545 3.736 -2.135 1.00 94.94 93 LEU A C 1
ATOM 757 O O . LEU A 1 93 ? -2.641 3.189 -2.762 1.00 94.94 93 LEU A O 1
ATOM 761 N N . THR A 1 94 ? -3.295 4.597 -1.148 1.00 95.19 94 THR A N 1
ATOM 762 C CA . THR A 1 94 ? -1.932 4.996 -0.767 1.00 95.19 94 THR A CA 1
ATOM 763 C C . THR A 1 94 ? -1.116 3.803 -0.270 1.00 95.19 94 THR A C 1
ATOM 765 O O . THR A 1 94 ? 0.048 3.645 -0.646 1.00 95.19 94 THR A O 1
ATOM 768 N N . ILE A 1 95 ? -1.730 2.932 0.539 1.00 96.31 95 ILE A N 1
ATOM 769 C CA . ILE A 1 95 ? -1.103 1.687 1.000 1.00 96.31 95 ILE A CA 1
ATOM 770 C C . ILE A 1 95 ? -0.804 0.764 -0.178 1.00 96.31 95 ILE A C 1
ATOM 772 O O . ILE A 1 95 ? 0.309 0.248 -0.254 1.00 96.31 95 ILE A O 1
ATOM 776 N N . ALA A 1 96 ? -1.756 0.578 -1.094 1.00 96.25 96 ALA A N 1
ATOM 777 C CA . ALA A 1 96 ? -1.591 -0.286 -2.256 1.00 96.25 96 ALA A CA 1
ATOM 778 C C . ALA A 1 96 ? -0.424 0.166 -3.137 1.00 96.25 96 ALA A C 1
ATOM 780 O O . ALA A 1 96 ? 0.451 -0.643 -3.439 1.00 96.25 96 ALA A O 1
ATOM 781 N N . ASN A 1 97 ? -0.340 1.462 -3.447 1.00 96.62 97 ASN A N 1
ATOM 782 C CA . ASN A 1 97 ? 0.757 2.015 -4.241 1.00 96.62 97 ASN A CA 1
ATOM 783 C C . ASN A 1 97 ? 2.117 1.800 -3.567 1.00 96.62 97 ASN A C 1
ATOM 785 O O . ASN A 1 97 ? 3.066 1.349 -4.207 1.00 96.62 97 ASN A O 1
ATOM 789 N N . CYS A 1 98 ? 2.221 2.076 -2.263 1.00 97.44 98 CYS A N 1
ATOM 790 C CA . CYS A 1 98 ? 3.478 1.878 -1.542 1.00 97.44 98 CYS A CA 1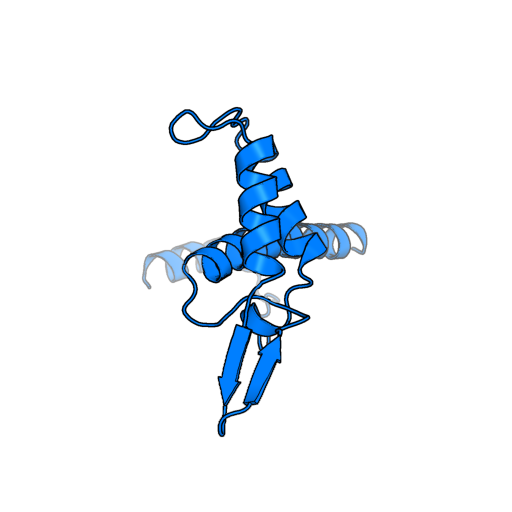
ATOM 791 C C . CYS A 1 98 ? 3.849 0.395 -1.446 1.00 97.44 98 CYS A C 1
ATOM 793 O O . CYS A 1 98 ? 5.014 0.042 -1.615 1.00 97.44 98 CYS A O 1
ATOM 795 N N . TYR A 1 99 ? 2.873 -0.476 -1.187 1.00 97.19 99 TYR A N 1
ATOM 796 C CA . TYR A 1 99 ? 3.086 -1.918 -1.122 1.00 97.19 99 TYR A CA 1
ATOM 797 C C . TYR A 1 99 ? 3.594 -2.457 -2.461 1.00 97.19 99 TYR A C 1
ATOM 799 O O . TYR A 1 99 ? 4.647 -3.098 -2.495 1.00 97.19 99 TYR A O 1
ATOM 807 N N . MET A 1 100 ? 2.905 -2.125 -3.557 1.00 96.75 100 MET A N 1
ATOM 808 C CA . MET A 1 100 ? 3.252 -2.575 -4.904 1.00 96.75 100 MET A CA 1
ATOM 809 C C . MET A 1 100 ? 4.624 -2.087 -5.353 1.00 96.75 100 MET A C 1
ATOM 811 O O . MET A 1 100 ? 5.420 -2.881 -5.847 1.00 96.75 100 MET A O 1
ATOM 815 N N . PHE A 1 101 ? 4.964 -0.834 -5.057 1.00 97.00 101 PHE A N 1
ATOM 816 C CA . PHE A 1 101 ? 6.273 -0.270 -5.374 1.00 97.00 101 PHE A CA 1
ATOM 817 C C . PHE A 1 101 ? 7.446 -1.076 -4.793 1.00 97.00 101 PHE A C 1
ATOM 819 O O . PHE A 1 101 ? 8.459 -1.288 -5.462 1.00 97.00 101 PHE A O 1
ATOM 826 N N . PHE A 1 102 ? 7.337 -1.541 -3.544 1.00 97.00 102 PHE A N 1
ATOM 827 C CA . PHE A 1 102 ? 8.375 -2.390 -2.949 1.00 97.00 102 PHE A CA 1
ATOM 828 C C . PHE A 1 102 ? 8.264 -3.850 -3.393 1.00 97.00 102 PHE A C 1
ATOM 830 O O . PHE A 1 102 ? 9.290 -4.512 -3.559 1.00 97.00 102 PHE A O 1
ATOM 837 N N . PHE A 1 103 ? 7.044 -4.351 -3.580 1.00 94.88 103 PHE A N 1
ATOM 838 C CA . PHE A 1 103 ? 6.783 -5.723 -3.999 1.00 94.88 103 PHE A CA 1
ATOM 839 C C . PHE A 1 103 ? 7.346 -6.013 -5.398 1.00 94.88 103 PHE A C 1
ATOM 841 O O . PHE A 1 103 ? 8.138 -6.944 -5.553 1.00 94.88 103 PHE A O 1
ATOM 848 N N . GLU A 1 104 ? 7.046 -5.167 -6.386 1.00 94.69 104 GLU A N 1
ATOM 849 C CA . GLU A 1 104 ? 7.528 -5.304 -7.769 1.00 94.69 104 GLU A CA 1
ATOM 850 C C . GLU A 1 104 ? 9.053 -5.296 -7.841 1.00 94.69 104 GLU A C 1
ATOM 852 O O . GLU A 1 104 ? 9.660 -6.142 -8.493 1.00 94.69 104 GLU A O 1
ATOM 857 N N . ARG A 1 105 ? 9.706 -4.398 -7.099 1.00 94.56 105 ARG A N 1
ATOM 858 C CA . ARG A 1 105 ? 11.173 -4.330 -7.055 1.00 94.56 105 ARG A CA 1
ATOM 859 C C . ARG A 1 105 ? 11.804 -5.602 -6.512 1.00 94.56 105 ARG A C 1
ATOM 861 O O . ARG A 1 105 ? 12.871 -5.997 -6.977 1.00 94.56 105 ARG A O 1
ATOM 868 N N . ASN A 1 106 ? 11.173 -6.236 -5.529 1.00 92.44 106 ASN A N 1
ATOM 869 C CA . ASN A 1 106 ? 11.658 -7.508 -5.006 1.00 92.44 106 ASN A CA 1
ATOM 870 C C . ASN A 1 106 ? 11.492 -8.634 -6.029 1.00 92.44 106 ASN A C 1
ATOM 872 O O . ASN A 1 106 ? 12.364 -9.498 -6.100 1.00 92.44 106 ASN A O 1
ATOM 876 N N . ILE A 1 107 ? 10.418 -8.623 -6.823 1.00 91.50 107 ILE A N 1
ATOM 877 C CA . ILE A 1 107 ? 10.226 -9.580 -7.921 1.00 91.50 107 ILE A CA 1
ATOM 878 C C . ILE A 1 107 ? 11.291 -9.373 -8.996 1.00 91.50 107 ILE A C 1
ATOM 880 O O . ILE A 1 107 ? 11.980 -10.326 -9.346 1.00 91.50 107 ILE A O 1
ATOM 884 N N . VAL A 1 108 ? 11.492 -8.135 -9.461 1.00 91.38 108 VAL A N 1
ATOM 885 C CA . VAL A 1 108 ? 12.502 -7.830 -10.488 1.00 91.38 108 VAL A CA 1
ATOM 886 C C . VAL A 1 108 ? 13.888 -8.280 -10.029 1.00 91.38 108 VAL A C 1
ATOM 888 O O . VAL A 1 108 ? 14.563 -8.987 -10.766 1.00 91.38 108 VAL A O 1
ATOM 891 N N . LYS A 1 109 ? 14.285 -7.971 -8.786 1.00 92.88 109 LYS A N 1
ATOM 892 C CA . LYS A 1 109 ? 15.570 -8.430 -8.229 1.00 92.88 109 LYS A CA 1
ATOM 893 C C . LYS A 1 109 ? 15.707 -9.952 -8.220 1.00 92.88 109 LYS A C 1
ATOM 895 O O . LYS A 1 109 ? 16.778 -10.457 -8.530 1.00 92.88 109 LYS A O 1
ATOM 900 N N . GLN A 1 110 ? 14.652 -10.679 -7.852 1.00 91.31 110 GLN A N 1
ATOM 901 C CA . GLN A 1 110 ? 14.679 -12.144 -7.840 1.00 91.31 110 GLN A CA 1
ATOM 902 C C . GLN A 1 110 ? 14.826 -12.719 -9.249 1.00 91.31 110 GLN A C 1
ATOM 904 O O . GLN A 1 110 ? 15.629 -13.623 -9.441 1.00 91.31 110 GLN A O 1
ATOM 909 N N . ILE A 1 111 ? 14.106 -12.164 -10.226 1.00 89.06 111 ILE A N 1
ATOM 910 C CA . ILE A 1 111 ? 14.206 -12.583 -11.628 1.00 89.06 111 ILE A CA 1
ATOM 911 C C . ILE A 1 111 ? 15.605 -12.285 -12.173 1.00 89.06 111 ILE A C 1
ATOM 913 O O . ILE A 1 111 ? 16.212 -13.154 -12.784 1.00 89.06 111 ILE A O 1
ATOM 917 N N . THR A 1 112 ? 16.144 -11.089 -11.921 1.00 87.50 112 THR A N 1
ATOM 918 C CA . THR A 1 112 ? 17.483 -10.709 -12.393 1.00 87.50 112 THR A CA 1
ATOM 919 C C . THR A 1 112 ? 18.589 -11.546 -11.755 1.00 87.50 112 THR A C 1
ATOM 921 O O . THR A 1 112 ? 19.548 -11.861 -12.438 1.00 87.50 112 THR A O 1
ATOM 924 N N . ASN A 1 113 ? 18.468 -11.923 -10.478 1.00 84.62 113 ASN A N 1
ATOM 925 C CA . ASN A 1 113 ? 19.469 -12.756 -9.798 1.00 84.62 113 ASN A CA 1
ATOM 926 C C . ASN A 1 113 ? 19.378 -14.249 -10.160 1.00 84.62 113 ASN A C 1
ATOM 928 O O . ASN A 1 113 ? 20.293 -15.003 -9.838 1.00 84.62 113 ASN A O 1
ATOM 932 N N . ALA A 1 114 ? 18.253 -14.692 -10.725 1.00 73.00 114 ALA A N 1
ATOM 933 C CA . ALA A 1 114 ? 18.041 -16.074 -11.151 1.00 73.00 114 ALA A CA 1
ATOM 934 C C . ALA A 1 114 ? 18.532 -16.347 -12.587 1.00 73.00 114 ALA A C 1
ATOM 936 O O . ALA A 1 114 ? 18.557 -17.507 -12.998 1.00 73.00 114 ALA A O 1
ATOM 937 N N . LEU A 1 115 ? 18.885 -15.292 -13.328 1.00 56.91 115 LEU A N 1
ATOM 938 C CA . LEU A 1 115 ? 19.468 -15.320 -14.673 1.00 56.91 115 LEU A CA 1
ATOM 939 C C . LEU A 1 115 ? 20.986 -15.131 -14.595 1.00 56.91 115 LEU A C 1
ATOM 941 O O . LEU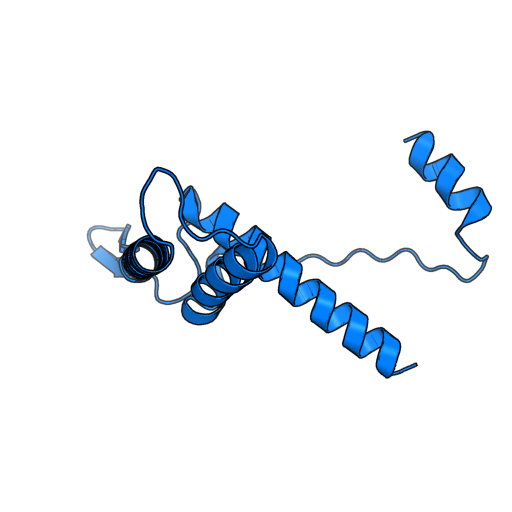 A 1 115 ? 21.678 -15.760 -15.424 1.00 56.91 115 LEU A O 1
#

Sequence (115 aa):
MKQVYEWSTNNLREETLLCTIDIVDLYTMIPQTEGVLAIKKMLDYLELKQIGGLKIEIIIRLIRFVMKNNYFLYEGQYYCQIRGGAMGSPLTLTIANCYMFFFERNIVKQITNAL